Protein AF-A0A0L7KZB5-F1 (afdb_monomer)

Foldseek 3Di:
DDDDDDDDDDDDDDDDDDDDDPPPPDDPDPDDQDAEEAEQEQDDPPDHRQQQDDDPRAGVLCVVLVVCVVVVHPRYHYDYPDVVSVVSNPDDDPPNDPDDDDPPPDDDDDDPVCVVVVHDPDD

Mean predicted aligned error: 17.1 Å

Structure (mmCIF, N/CA/C/O backbone):
data_AF-A0A0L7KZB5-F1
#
_entry.id   AF-A0A0L7KZB5-F1
#
loop_
_atom_site.group_PDB
_atom_site.id
_atom_site.type_symbol
_atom_site.label_atom_id
_atom_site.label_alt_id
_atom_site.label_comp_id
_atom_site.label_asym_id
_atom_site.label_entity_id
_atom_site.label_seq_id
_atom_site.pdbx_PDB_ins_code
_atom_site.Cartn_x
_atom_site.Cartn_y
_atom_site.Cartn_z
_atom_site.occupancy
_atom_site.B_iso_or_equiv
_atom_site.auth_seq_id
_atom_site.auth_comp_id
_atom_site.auth_asym_id
_atom_site.auth_atom_id
_atom_site.pdbx_PDB_model_num
ATOM 1 N N . MET A 1 1 ? -68.691 -22.702 21.203 1.00 36.31 1 MET A N 1
ATOM 2 C CA . MET A 1 1 ? -67.558 -22.396 20.311 1.00 36.31 1 MET A CA 1
ATOM 3 C C . MET A 1 1 ? -67.692 -20.937 19.896 1.00 36.31 1 MET A C 1
ATOM 5 O O . MET A 1 1 ? -68.513 -20.666 19.033 1.00 36.31 1 MET A O 1
ATOM 9 N N . ASN A 1 2 ? -66.963 -20.081 20.619 1.00 33.19 2 ASN A N 1
ATOM 10 C CA . ASN A 1 2 ? -66.357 -18.779 20.284 1.00 33.19 2 ASN A CA 1
ATOM 11 C C . ASN A 1 2 ? -67.234 -17.769 19.506 1.00 33.19 2 ASN A C 1
ATOM 13 O O . ASN A 1 2 ? -67.623 -18.040 18.373 1.00 33.19 2 ASN A O 1
ATOM 17 N N . ASP A 1 3 ? -67.692 -16.683 20.143 1.00 39.88 3 ASP A N 1
ATOM 18 C CA . ASP A 1 3 ? -66.946 -15.433 20.473 1.00 39.88 3 ASP A CA 1
ATOM 19 C C . ASP A 1 3 ? -66.725 -14.569 19.212 1.00 39.88 3 ASP A C 1
ATOM 21 O O . ASP A 1 3 ? -66.295 -15.097 18.193 1.00 39.88 3 ASP A O 1
ATOM 25 N N . ASP A 1 4 ? -66.922 -13.254 19.100 1.00 37.03 4 ASP A N 1
ATOM 26 C CA . ASP A 1 4 ? -67.425 -12.136 19.909 1.00 37.03 4 ASP A CA 1
ATOM 27 C C . ASP A 1 4 ? -67.662 -11.023 18.859 1.00 37.03 4 ASP A C 1
ATOM 29 O O . ASP A 1 4 ? -66.840 -10.802 17.974 1.00 37.03 4 ASP A O 1
ATOM 33 N N . GLY A 1 5 ? -68.823 -10.380 18.758 1.00 34.06 5 GLY A N 1
ATOM 34 C CA . GLY A 1 5 ? -69.080 -9.166 19.526 1.00 34.06 5 GLY A CA 1
ATOM 35 C C . GLY A 1 5 ? -68.032 -8.060 19.309 1.00 34.06 5 GLY A C 1
ATOM 36 O O . GLY A 1 5 ? -67.048 -8.017 20.031 1.00 34.06 5 GLY A O 1
ATOM 37 N N . ASN A 1 6 ? -68.274 -7.098 18.407 1.00 33.75 6 ASN A N 1
ATOM 38 C CA . ASN A 1 6 ? -68.702 -5.738 18.787 1.00 33.75 6 ASN A CA 1
ATOM 39 C C . ASN A 1 6 ? -68.533 -4.719 17.638 1.00 33.75 6 ASN A C 1
ATOM 41 O O . ASN A 1 6 ? -67.469 -4.565 17.043 1.00 33.75 6 ASN A O 1
ATOM 45 N N . ILE A 1 7 ? -69.615 -3.988 17.383 1.00 45.06 7 ILE A N 1
ATOM 46 C CA . ILE A 1 7 ? -69.741 -2.841 16.482 1.00 45.06 7 ILE A CA 1
ATOM 47 C C . ILE A 1 7 ? -69.591 -1.573 17.323 1.00 45.06 7 ILE A C 1
ATOM 49 O O . ILE A 1 7 ? -70.252 -1.470 18.353 1.00 45.06 7 ILE A O 1
ATOM 53 N N . ARG A 1 8 ? -68.802 -0.601 16.849 1.00 37.84 8 ARG A N 1
ATOM 54 C CA . ARG A 1 8 ? -68.893 0.861 17.091 1.00 37.84 8 ARG A CA 1
ATOM 55 C C . ARG A 1 8 ? -67.622 1.501 16.524 1.00 37.84 8 ARG A C 1
ATOM 57 O O . ARG A 1 8 ? -66.556 0.924 16.673 1.00 37.84 8 ARG A O 1
ATOM 64 N N . SER A 1 9 ? -67.581 2.683 15.934 1.00 34.91 9 SER A N 1
ATOM 65 C CA . SER A 1 9 ? -68.544 3.661 15.421 1.00 34.91 9 SER A CA 1
ATOM 66 C C . SER A 1 9 ? -67.654 4.835 15.005 1.00 34.91 9 SER A C 1
ATOM 68 O O . SER A 1 9 ? -66.745 5.175 15.760 1.00 34.91 9 SER A O 1
ATOM 70 N N . ASP A 1 10 ? -67.909 5.404 13.832 1.00 39.56 10 ASP A N 1
ATOM 71 C CA . ASP A 1 10 ? -67.681 6.802 13.456 1.00 39.56 10 ASP A CA 1
ATOM 72 C C . ASP A 1 10 ? -66.633 7.613 14.225 1.00 39.56 10 ASP A C 1
ATOM 74 O O . ASP A 1 10 ? -66.891 8.029 15.349 1.00 39.56 10 ASP A O 1
ATOM 78 N N . ILE A 1 11 ? -65.569 8.035 13.530 1.00 43.88 11 ILE A N 1
ATOM 79 C CA . ILE A 1 11 ? -65.275 9.474 13.459 1.00 43.88 11 ILE A CA 1
ATOM 80 C C . ILE A 1 11 ? -64.797 9.820 12.046 1.00 43.88 11 ILE A C 1
ATOM 82 O O . ILE A 1 11 ? -63.664 9.582 11.632 1.00 43.88 11 ILE A O 1
ATOM 86 N N . SER A 1 12 ? -65.731 10.397 11.308 1.00 33.44 12 SER A N 1
ATOM 87 C CA . SER A 1 12 ? -65.534 11.269 10.163 1.00 33.44 12 SER A CA 1
ATOM 88 C C . SER A 1 12 ? -64.481 12.358 10.408 1.00 33.44 12 SER A C 1
ATOM 90 O O . SER A 1 12 ? -64.545 13.061 11.412 1.00 33.44 12 SER A O 1
ATOM 92 N N . GLY A 1 13 ? -63.650 12.624 9.399 1.00 39.31 13 GLY A N 1
ATOM 93 C CA . GLY A 1 13 ? -63.200 13.989 9.122 1.00 39.31 13 GLY A CA 1
ATOM 94 C C . GLY A 1 13 ? -61.775 14.338 9.541 1.00 39.31 13 GLY A C 1
ATOM 95 O O . GLY A 1 13 ? -61.561 14.995 10.548 1.00 39.31 13 GLY A O 1
ATOM 96 N N . PHE A 1 14 ? -60.820 14.073 8.650 1.00 35.78 14 PHE A N 1
ATOM 97 C CA . PHE A 1 14 ? -59.913 15.141 8.230 1.00 35.78 14 PHE A CA 1
ATOM 98 C C . PHE A 1 14 ? -59.535 14.944 6.759 1.00 35.78 14 PHE A C 1
ATOM 100 O O . PHE A 1 14 ? -58.579 14.264 6.396 1.00 35.78 14 PHE A O 1
ATOM 107 N N . SER A 1 15 ? -60.359 15.535 5.892 1.00 41.22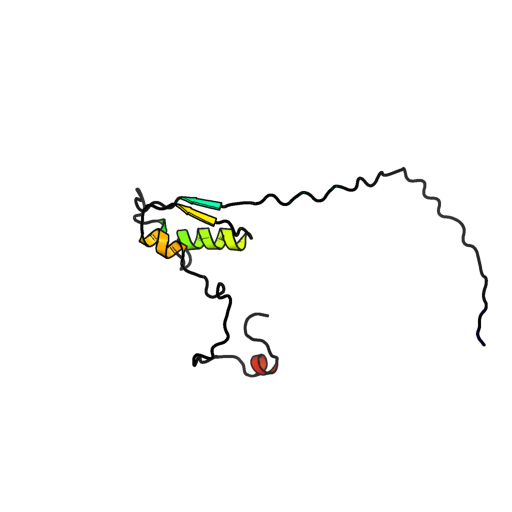 15 SER A N 1
ATOM 108 C CA . SER A 1 15 ? -59.979 15.856 4.524 1.00 41.22 15 SER A CA 1
ATOM 109 C C . SER A 1 15 ? -58.931 16.965 4.583 1.00 41.22 15 SER A C 1
ATOM 111 O O . SER A 1 15 ? -59.287 18.136 4.697 1.00 41.22 15 SER A O 1
ATOM 113 N N . THR A 1 16 ? -57.652 16.614 4.467 1.00 36.19 16 THR A N 1
ATOM 114 C CA . THR A 1 16 ? -56.657 17.568 3.969 1.00 36.19 16 THR A CA 1
ATOM 115 C C . THR A 1 16 ? -56.451 17.288 2.493 1.00 36.19 16 THR A C 1
ATOM 117 O O . THR A 1 16 ? -55.763 16.352 2.091 1.00 36.19 16 THR A O 1
ATOM 120 N N . THR A 1 17 ? -57.068 18.133 1.680 1.00 47.38 17 THR A N 1
ATOM 121 C CA . THR A 1 17 ? -56.777 18.305 0.264 1.00 47.38 17 THR A CA 1
ATOM 122 C C . THR A 1 17 ? -55.284 18.606 0.110 1.00 47.38 17 THR A C 1
ATOM 124 O O . THR A 1 17 ? -54.836 19.714 0.399 1.00 47.38 17 THR A O 1
ATOM 127 N N . ARG A 1 18 ? -54.484 17.636 -0.338 1.00 43.69 18 ARG A N 1
ATOM 128 C CA . ARG A 1 18 ? -53.137 17.911 -0.850 1.00 43.69 18 ARG A CA 1
ATOM 129 C C . ARG A 1 18 ? -52.836 16.971 -2.009 1.00 43.69 18 ARG A C 1
ATOM 131 O O . ARG A 1 18 ? -52.509 15.809 -1.831 1.00 43.69 18 ARG A O 1
ATOM 138 N N . SER A 1 19 ? -53.101 17.516 -3.192 1.00 40.84 19 SER A N 1
ATOM 139 C CA . SER A 1 19 ? -52.335 17.388 -4.430 1.00 40.84 19 SER A CA 1
ATOM 140 C C . SER A 1 19 ? -51.644 16.048 -4.690 1.00 40.84 19 SER A C 1
ATOM 142 O O . SER A 1 19 ? -50.710 15.675 -3.997 1.00 40.84 19 SER A O 1
ATOM 144 N N . ARG A 1 20 ? -52.043 15.393 -5.787 1.00 45.31 20 ARG A N 1
ATOM 145 C CA . ARG A 1 20 ? -51.344 14.274 -6.437 1.00 45.31 20 ARG A CA 1
ATOM 146 C C . ARG A 1 20 ? -49.820 14.495 -6.493 1.00 45.31 20 ARG A C 1
ATOM 148 O O . ARG A 1 20 ? -49.325 15.063 -7.464 1.00 45.31 20 ARG A O 1
ATOM 155 N N . GLU A 1 21 ? -49.068 13.987 -5.528 1.00 48.59 21 GLU A N 1
ATOM 156 C CA . GLU A 1 21 ? -47.640 13.751 -5.716 1.00 48.59 21 GLU A CA 1
ATOM 157 C C . GLU A 1 21 ? -47.486 12.356 -6.318 1.00 48.59 21 GLU A C 1
ATOM 159 O O . GLU A 1 21 ? -47.691 11.333 -5.667 1.00 48.59 21 GLU A O 1
ATOM 164 N N . LYS A 1 22 ? -47.183 12.313 -7.621 1.00 40.44 22 LYS A N 1
ATOM 165 C CA . LYS A 1 22 ? -46.643 11.111 -8.256 1.00 40.44 22 LYS A CA 1
ATOM 166 C C . LYS A 1 22 ? -45.370 10.748 -7.498 1.00 40.44 22 LYS A C 1
ATOM 168 O O . LYS A 1 22 ? -44.353 11.417 -7.664 1.00 40.44 22 LYS A O 1
ATOM 173 N N . ILE A 1 23 ? -45.418 9.694 -6.695 1.00 59.38 23 ILE A N 1
ATOM 174 C CA . ILE A 1 23 ? -44.210 9.068 -6.167 1.00 59.38 23 ILE A CA 1
ATOM 175 C C . ILE A 1 23 ? -43.519 8.428 -7.375 1.00 59.38 23 ILE A C 1
ATOM 177 O O . ILE A 1 23 ? -43.900 7.350 -7.829 1.00 59.38 23 ILE A O 1
ATOM 181 N N . TYR A 1 24 ? -42.565 9.140 -7.975 1.00 47.06 24 TYR A N 1
ATOM 182 C CA . TYR A 1 24 ? -41.689 8.551 -8.978 1.00 47.06 24 TYR A CA 1
ATOM 183 C C . TYR A 1 24 ? -40.801 7.556 -8.248 1.00 47.06 24 TYR A C 1
ATOM 185 O O . TYR A 1 24 ? -39.949 7.941 -7.451 1.00 47.06 24 TYR A O 1
ATOM 193 N N . ASN A 1 25 ? -41.034 6.273 -8.500 1.00 60.81 25 ASN A N 1
ATOM 194 C CA . ASN A 1 25 ? -40.150 5.219 -8.043 1.00 60.81 25 ASN A CA 1
ATOM 195 C C . ASN A 1 25 ? -38.810 5.425 -8.767 1.00 60.81 25 ASN A C 1
ATOM 197 O O . ASN A 1 25 ? -38.680 5.097 -9.948 1.00 60.81 25 ASN A O 1
ATOM 201 N N . VAL A 1 26 ? -37.852 6.080 -8.110 1.00 67.00 26 VAL A N 1
ATOM 202 C CA . VAL A 1 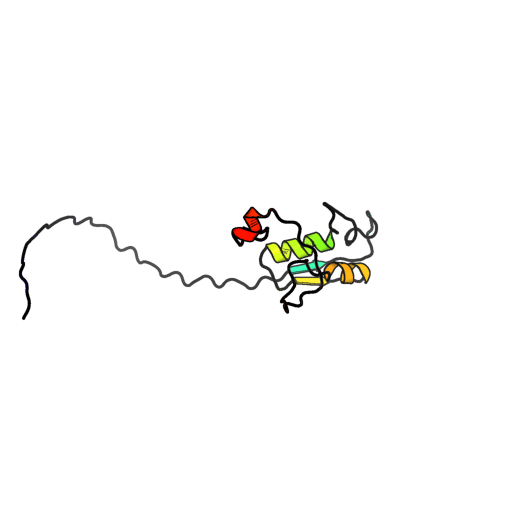26 ? -36.521 6.296 -8.678 1.00 67.00 26 VAL A CA 1
ATOM 203 C C . VAL A 1 26 ? -35.848 4.932 -8.681 1.00 67.00 26 VAL A C 1
ATOM 205 O O . VAL A 1 26 ? -35.615 4.356 -7.618 1.00 67.00 26 VAL A O 1
ATOM 208 N N . ALA A 1 27 ? -35.600 4.378 -9.870 1.00 70.44 27 ALA A N 1
ATOM 209 C CA . ALA A 1 27 ? -34.857 3.132 -9.996 1.00 70.44 27 ALA A CA 1
ATOM 210 C C . ALA A 1 27 ? -33.539 3.261 -9.211 1.00 70.44 27 ALA A C 1
ATOM 212 O O . ALA A 1 27 ? -32.913 4.326 -9.272 1.00 70.44 27 ALA A O 1
ATOM 213 N N . PRO A 1 28 ? -33.115 2.226 -8.463 1.00 68.56 28 PRO A N 1
ATOM 214 C CA . PRO A 1 28 ? -31.880 2.296 -7.700 1.00 68.56 28 PRO A CA 1
ATOM 215 C C . PRO A 1 28 ? -30.738 2.674 -8.644 1.00 68.56 28 PRO A C 1
ATOM 217 O O . PRO A 1 28 ? -30.520 2.018 -9.668 1.00 68.56 28 PRO A O 1
ATOM 220 N N . VAL A 1 29 ? -30.039 3.763 -8.312 1.00 69.50 29 VAL A N 1
ATOM 221 C CA . VAL A 1 29 ? -28.834 4.182 -9.029 1.00 69.50 29 VAL A CA 1
ATOM 222 C C . VAL A 1 29 ? -27.870 3.004 -8.969 1.00 69.50 29 VAL A C 1
ATOM 224 O O . VAL A 1 29 ? -27.460 2.598 -7.881 1.00 69.50 29 VAL A O 1
ATOM 227 N N . GLN A 1 30 ? -27.549 2.410 -10.121 1.00 69.38 30 GLN A N 1
ATOM 228 C CA . GLN A 1 30 ? -26.563 1.337 -10.162 1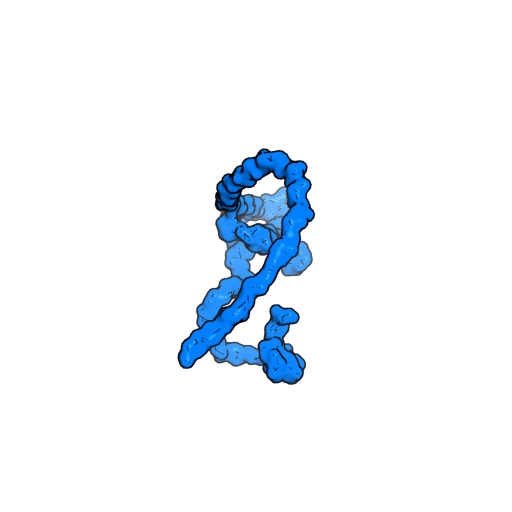.00 69.38 30 GLN A CA 1
ATOM 229 C C . GLN A 1 30 ? -25.239 1.893 -9.638 1.00 69.38 30 GLN A C 1
ATOM 231 O O . GLN A 1 30 ? -24.709 2.867 -10.173 1.00 69.38 30 GLN A O 1
ATOM 236 N N . LYS A 1 31 ? -24.717 1.286 -8.568 1.00 68.25 31 LYS A N 1
ATOM 237 C CA . LYS A 1 31 ? -23.392 1.618 -8.053 1.00 68.25 31 LYS A CA 1
ATOM 238 C C . LYS A 1 31 ? -22.385 1.299 -9.159 1.00 68.25 31 LYS A C 1
ATOM 240 O O . LYS A 1 31 ? -22.231 0.140 -9.532 1.00 68.25 31 LYS A O 1
ATOM 245 N N . LEU A 1 32 ? -21.754 2.329 -9.719 1.00 75.56 32 LEU A N 1
ATOM 246 C CA . LEU A 1 32 ? -20.727 2.151 -10.741 1.00 75.56 32 LEU A CA 1
ATOM 247 C C . LEU A 1 32 ? -19.538 1.413 -10.118 1.00 75.56 32 LEU A C 1
ATOM 249 O O . LEU A 1 32 ? -19.105 1.758 -9.017 1.00 75.56 32 LEU A O 1
ATOM 253 N N . ALA A 1 33 ? -19.020 0.402 -10.813 1.00 83.69 33 ALA A N 1
ATOM 254 C CA . ALA A 1 33 ? -17.794 -0.267 -10.404 1.00 83.69 33 ALA A CA 1
ATOM 255 C C . ALA A 1 33 ? -16.625 0.724 -10.524 1.00 83.69 33 ALA A C 1
ATOM 257 O O . ALA A 1 33 ? -16.336 1.229 -11.609 1.00 83.69 33 ALA A O 1
ATOM 258 N N . SER A 1 34 ? -15.990 1.042 -9.399 1.00 88.25 34 SER A N 1
ATOM 259 C CA . SER A 1 34 ? -14.827 1.926 -9.329 1.00 88.25 34 SER A CA 1
ATOM 260 C C . SER A 1 34 ? -13.550 1.102 -9.231 1.00 88.25 34 SER A C 1
ATOM 262 O O . SER A 1 34 ? -13.477 0.212 -8.389 1.00 88.25 34 SER A O 1
ATOM 264 N N . ALA A 1 35 ? -12.545 1.449 -10.033 1.00 93.56 35 ALA A N 1
ATOM 265 C CA . ALA A 1 35 ? -11.210 0.863 -9.982 1.00 93.56 35 ALA A CA 1
ATOM 266 C C . ALA A 1 35 ? -10.162 1.941 -9.674 1.00 93.56 35 ALA A C 1
ATOM 268 O O . ALA A 1 35 ? -10.336 3.114 -10.024 1.00 93.56 35 ALA A O 1
ATOM 269 N N . VAL A 1 36 ? -9.064 1.548 -9.033 1.00 96.62 36 VAL A N 1
ATOM 270 C CA . VAL A 1 36 ? -7.954 2.432 -8.659 1.00 96.62 36 VAL A CA 1
ATOM 271 C C . VAL A 1 36 ? -6.674 1.981 -9.352 1.00 96.62 36 VAL A C 1
ATOM 273 O O . VAL A 1 36 ? -6.235 0.843 -9.209 1.00 96.62 36 VAL A O 1
ATOM 276 N N . LEU A 1 37 ? -6.022 2.914 -10.049 1.00 97.25 37 LEU A N 1
ATOM 277 C CA . LEU A 1 37 ? -4.690 2.732 -10.621 1.00 97.25 37 LEU A CA 1
ATOM 278 C C . LEU A 1 37 ? -3.671 3.602 -9.878 1.00 97.25 37 LEU A C 1
ATOM 280 O O . LEU A 1 37 ? -3.772 4.829 -9.871 1.00 97.25 37 LEU A O 1
ATOM 284 N N . ILE A 1 38 ? -2.651 2.974 -9.297 1.00 97.00 38 ILE A N 1
ATOM 285 C CA . ILE A 1 38 ? -1.573 3.650 -8.569 1.00 97.00 38 ILE A CA 1
ATOM 286 C C . ILE A 1 38 ? -0.284 3.570 -9.391 1.00 97.00 38 ILE A C 1
ATOM 288 O O . ILE A 1 38 ? 0.263 2.491 -9.617 1.00 97.00 38 ILE A O 1
ATOM 292 N N . LEU A 1 39 ? 0.240 4.722 -9.815 1.00 95.69 39 LEU A N 1
ATOM 293 C CA . LEU A 1 39 ? 1.494 4.812 -10.571 1.00 95.69 39 LEU A CA 1
ATOM 294 C C . LEU A 1 39 ? 2.677 5.074 -9.629 1.00 95.69 39 LEU A C 1
ATOM 296 O O . LEU A 1 39 ? 2.832 6.177 -9.099 1.00 95.69 39 LEU A O 1
ATOM 300 N N . ALA A 1 40 ? 3.547 4.080 -9.441 1.00 94.44 40 ALA A N 1
ATOM 301 C CA . ALA A 1 40 ? 4.595 4.117 -8.422 1.00 94.44 40 ALA A CA 1
ATOM 302 C C . ALA A 1 40 ? 5.977 3.713 -8.967 1.00 94.44 40 ALA A C 1
ATOM 304 O O . ALA A 1 40 ? 6.514 2.664 -8.633 1.00 94.44 40 ALA A O 1
ATOM 305 N N . ARG A 1 41 ? 6.601 4.568 -9.784 1.00 92.88 41 ARG A N 1
ATOM 306 C CA . ARG A 1 41 ? 7.965 4.341 -10.314 1.00 92.88 41 ARG A CA 1
ATOM 307 C C . ARG A 1 41 ? 9.061 4.362 -9.239 1.00 92.88 41 ARG A C 1
ATOM 309 O O . ARG A 1 41 ? 8.964 5.107 -8.259 1.00 92.88 41 ARG A O 1
ATOM 316 N N . GLY A 1 42 ? 10.141 3.616 -9.459 1.00 86.75 42 GLY A N 1
ATOM 317 C CA . GLY A 1 42 ? 11.332 3.616 -8.600 1.00 86.75 42 GLY A CA 1
ATOM 318 C C . GLY A 1 42 ? 12.134 4.913 -8.690 1.00 86.75 42 GLY A C 1
ATOM 319 O O . GLY A 1 42 ? 12.528 5.498 -7.676 1.00 86.75 42 GLY A O 1
ATOM 320 N N . GLY A 1 43 ? 12.330 5.412 -9.914 1.00 85.94 43 GLY A N 1
ATOM 321 C CA . GLY A 1 43 ? 13.075 6.647 -10.148 1.00 85.94 43 GLY A CA 1
ATOM 322 C C . GLY A 1 43 ? 12.350 7.852 -9.551 1.00 85.94 43 GLY A C 1
ATOM 323 O O . GLY A 1 43 ? 11.295 8.241 -10.042 1.00 85.94 43 GLY A O 1
ATOM 324 N N . SER A 1 44 ? 12.919 8.471 -8.522 1.00 78.25 44 SER A N 1
ATOM 325 C CA . SER A 1 44 ? 12.354 9.660 -7.880 1.00 78.25 44 SER A CA 1
ATOM 326 C C . SER A 1 44 ? 13.351 10.814 -7.984 1.00 78.25 44 SER A C 1
ATOM 328 O O . SER A 1 44 ? 14.481 10.677 -7.526 1.00 78.25 44 SER A O 1
ATOM 330 N N . LYS A 1 45 ? 12.953 11.930 -8.616 1.00 78.19 45 LYS A N 1
ATOM 331 C CA . LYS A 1 45 ? 13.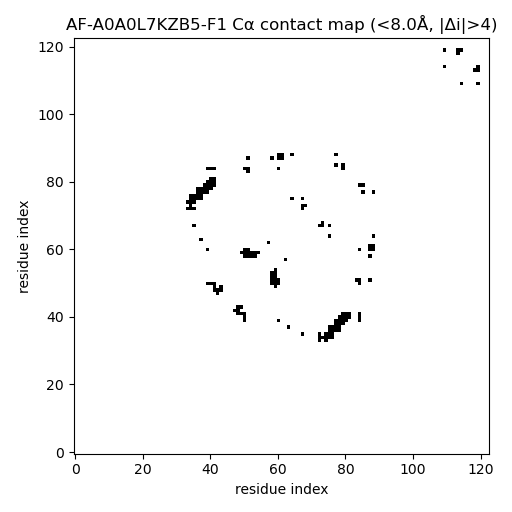857 13.063 -8.910 1.00 78.19 45 LYS A CA 1
ATOM 332 C C . LYS A 1 45 ? 14.175 13.949 -7.694 1.00 78.19 45 LYS A C 1
ATOM 334 O O . LYS A 1 45 ? 15.212 14.591 -7.693 1.00 78.19 45 LYS A O 1
ATOM 339 N N . GLY A 1 46 ? 13.296 13.982 -6.687 1.00 78.19 46 GLY A N 1
ATOM 340 C CA . GLY A 1 46 ? 13.486 14.753 -5.448 1.00 78.19 46 GLY A CA 1
ATOM 341 C C . GLY A 1 46 ? 13.913 13.865 -4.280 1.00 78.19 46 GLY A C 1
ATOM 342 O O . GLY A 1 46 ? 15.082 13.806 -3.921 1.00 78.19 46 GLY A O 1
ATOM 343 N N . VAL A 1 47 ? 12.964 13.121 -3.710 1.00 79.88 47 VAL A N 1
ATOM 344 C CA . VAL A 1 47 ? 13.236 12.160 -2.629 1.00 79.88 47 VAL A CA 1
ATOM 345 C C . VAL A 1 47 ? 13.461 10.778 -3.225 1.00 79.88 47 VAL A C 1
ATOM 347 O O . VAL A 1 47 ? 12.526 10.206 -3.781 1.00 79.88 47 VAL A O 1
ATOM 350 N N . ARG A 1 48 ? 14.675 10.223 -3.116 1.00 81.31 48 ARG A N 1
ATOM 351 C CA . ARG A 1 48 ? 14.968 8.873 -3.627 1.00 81.31 48 ARG A CA 1
ATOM 352 C C . ARG A 1 48 ? 14.018 7.830 -3.030 1.00 81.31 48 ARG A C 1
ATOM 354 O O . ARG A 1 48 ? 13.787 7.806 -1.824 1.00 81.31 48 ARG A O 1
ATOM 361 N N . LEU A 1 49 ? 13.495 6.957 -3.899 1.00 81.94 49 LEU A N 1
ATOM 362 C CA . LEU A 1 49 ? 12.564 5.880 -3.547 1.00 81.94 49 LEU A CA 1
ATOM 363 C C . LEU A 1 49 ? 11.375 6.366 -2.703 1.00 81.94 49 LEU A C 1
ATOM 365 O O . LEU A 1 49 ? 10.999 5.703 -1.738 1.00 81.94 49 LEU A O 1
ATOM 369 N N . LYS A 1 50 ? 10.772 7.516 -3.056 1.00 91.50 50 LYS A N 1
ATOM 370 C CA . LYS A 1 50 ? 9.706 8.142 -2.248 1.00 91.50 50 LYS A CA 1
ATOM 371 C C . LYS A 1 50 ? 8.603 7.155 -1.850 1.00 91.50 50 LYS A C 1
ATOM 373 O O . LYS A 1 50 ? 8.144 7.179 -0.720 1.00 91.50 50 LYS A O 1
ATOM 378 N N . ASN A 1 51 ? 8.232 6.245 -2.753 1.00 93.62 51 ASN A N 1
ATOM 379 C CA . ASN A 1 51 ? 7.145 5.286 -2.547 1.00 93.62 51 ASN A CA 1
ATOM 380 C C . ASN A 1 51 ? 7.432 4.289 -1.407 1.00 93.62 51 ASN A C 1
ATOM 382 O O . ASN A 1 51 ? 6.495 3.761 -0.817 1.00 93.62 51 ASN A O 1
ATOM 386 N N . LEU A 1 52 ? 8.708 4.080 -1.066 1.00 94.38 52 LEU A N 1
ATOM 387 C CA . LEU A 1 52 ? 9.164 3.244 0.049 1.00 94.38 52 LEU A CA 1
ATOM 388 C C . LEU A 1 52 ? 9.474 4.050 1.317 1.00 94.38 52 LEU A C 1
ATOM 390 O O . LEU A 1 52 ? 9.730 3.464 2.367 1.00 94.38 52 LEU A O 1
ATOM 394 N N . GLN A 1 53 ? 9.461 5.382 1.245 1.00 94.44 53 GLN A N 1
ATOM 395 C CA . GLN A 1 53 ? 9.643 6.221 2.426 1.00 94.44 53 GLN A CA 1
ATOM 396 C C . GLN A 1 53 ? 8.425 6.114 3.335 1.00 94.44 53 GLN A C 1
ATOM 398 O O . GLN A 1 53 ? 7.294 5.958 2.867 1.00 94.44 53 GLN A O 1
ATOM 403 N N . LYS A 1 54 ? 8.668 6.186 4.644 1.00 94.12 54 LYS A N 1
ATOM 404 C CA . LYS A 1 54 ? 7.623 6.015 5.649 1.00 94.12 54 LYS A CA 1
ATOM 405 C C . LYS A 1 54 ? 6.999 7.346 6.053 1.00 94.12 54 LYS A C 1
ATOM 407 O O . LYS A 1 54 ? 7.710 8.309 6.320 1.00 94.12 54 LYS A O 1
ATOM 412 N N . VAL A 1 55 ? 5.677 7.351 6.184 1.00 93.25 55 VAL A N 1
ATOM 413 C CA . VAL A 1 55 ? 4.873 8.419 6.787 1.00 93.25 55 VAL A CA 1
ATOM 414 C C . VAL A 1 55 ? 3.881 7.759 7.741 1.00 93.25 55 VAL A C 1
ATOM 416 O O . VAL A 1 55 ? 3.130 6.870 7.340 1.00 93.25 55 VAL A O 1
ATOM 419 N N . GLY A 1 56 ? 3.925 8.129 9.025 1.00 91.44 56 GLY A N 1
ATOM 420 C CA . GLY A 1 56 ? 3.099 7.485 10.057 1.00 91.44 56 GLY A CA 1
ATOM 421 C C . GLY A 1 56 ? 3.427 5.999 10.270 1.00 91.44 56 GLY A C 1
ATOM 422 O O . GLY A 1 56 ? 2.539 5.193 10.518 1.00 91.44 56 GLY A O 1
ATOM 423 N N . GLY A 1 57 ? 4.695 5.603 10.103 1.00 92.50 57 GLY A N 1
ATOM 424 C CA . GLY A 1 57 ? 5.159 4.221 10.308 1.00 92.50 57 GLY A CA 1
ATOM 425 C C . GLY A 1 57 ? 4.924 3.256 9.135 1.00 92.50 57 GLY A C 1
ATOM 426 O O . GLY A 1 57 ? 5.500 2.166 9.131 1.00 92.50 57 GLY A O 1
ATOM 427 N N . ARG A 1 58 ? 4.163 3.660 8.112 1.00 93.44 58 ARG A N 1
ATOM 428 C CA . ARG A 1 58 ? 3.882 2.884 6.888 1.00 93.44 58 ARG A CA 1
ATOM 429 C C . ARG A 1 58 ? 4.519 3.543 5.670 1.00 93.44 58 ARG A C 1
ATOM 431 O O . ARG A 1 58 ? 4.715 4.754 5.666 1.00 93.44 58 ARG A O 1
ATOM 438 N N . THR A 1 59 ? 4.862 2.762 4.649 1.00 96.38 59 THR A N 1
ATOM 439 C CA . THR A 1 59 ? 5.385 3.306 3.386 1.00 96.38 59 THR A CA 1
ATOM 440 C C . THR A 1 59 ? 4.306 4.100 2.648 1.00 96.38 59 THR A C 1
ATOM 442 O O . THR A 1 59 ? 3.115 3.838 2.824 1.00 96.38 59 THR A O 1
ATOM 445 N N . LEU A 1 60 ? 4.702 5.067 1.816 1.00 95.44 60 LEU A N 1
ATOM 446 C CA . LEU A 1 60 ? 3.745 5.838 1.016 1.00 95.44 60 LEU A CA 1
ATOM 447 C C . LEU A 1 60 ? 2.877 4.935 0.135 1.00 95.44 60 LEU A C 1
ATOM 449 O O . LEU A 1 60 ? 1.662 5.106 0.130 1.00 95.44 60 LEU A O 1
ATOM 453 N N . ILE A 1 61 ? 3.480 3.955 -0.553 1.00 96.75 61 ILE A N 1
ATOM 454 C CA . ILE A 1 61 ? 2.719 3.027 -1.398 1.00 96.75 61 ILE A CA 1
ATOM 455 C C . ILE A 1 61 ? 1.716 2.217 -0.580 1.00 96.75 61 ILE A C 1
ATOM 457 O O . ILE A 1 61 ? 0.572 2.061 -1.000 1.00 96.75 61 ILE A O 1
ATOM 461 N N . ARG A 1 62 ? 2.108 1.774 0.623 1.00 95.75 62 ARG A N 1
ATOM 462 C CA . ARG A 1 62 ? 1.197 1.060 1.508 1.00 95.75 62 ARG A CA 1
ATOM 463 C C . ARG A 1 62 ? 0.043 1.949 1.940 1.00 95.75 62 ARG A C 1
ATOM 465 O O . ARG A 1 62 ? -1.095 1.529 1.817 1.00 95.75 62 ARG A O 1
ATOM 472 N N . ASN A 1 63 ? 0.306 3.180 2.376 1.00 96.19 63 ASN A N 1
ATOM 473 C CA . ASN A 1 63 ? -0.771 4.104 2.731 1.00 96.19 63 ASN A CA 1
ATOM 474 C C . ASN A 1 63 ? -1.762 4.290 1.575 1.00 96.19 63 ASN A C 1
ATOM 476 O O . ASN A 1 63 ? -2.959 4.217 1.810 1.00 96.19 63 ASN A O 1
ATOM 480 N N . THR A 1 64 ? -1.290 4.447 0.335 1.00 96.44 64 THR A N 1
ATOM 481 C CA . THR A 1 64 ? -2.181 4.586 -0.829 1.00 96.44 64 THR A CA 1
ATOM 482 C C . THR A 1 64 ? -3.059 3.353 -1.056 1.00 96.44 64 THR A C 1
ATOM 484 O O . THR A 1 64 ? -4.262 3.505 -1.259 1.00 96.44 64 THR A O 1
ATOM 487 N N . VAL A 1 65 ? -2.485 2.147 -1.002 1.00 95.81 65 VAL A N 1
ATOM 488 C CA . VAL A 1 65 ? -3.242 0.894 -1.178 1.00 95.81 65 VAL A CA 1
ATOM 489 C C . VAL A 1 65 ? -4.271 0.715 -0.061 1.00 95.81 65 VAL A C 1
ATOM 491 O O . VAL A 1 65 ? -5.433 0.441 -0.347 1.00 95.81 65 VAL A O 1
ATOM 494 N N . GLU A 1 66 ? -3.876 0.913 1.199 1.00 93.69 66 GLU A N 1
ATOM 495 C CA . GLU A 1 66 ? -4.796 0.758 2.334 1.00 93.69 66 GLU A CA 1
ATOM 496 C C . GLU A 1 66 ? -5.919 1.803 2.286 1.00 93.69 66 GLU A C 1
ATOM 498 O O . GLU A 1 66 ? -7.069 1.459 2.513 1.00 93.69 66 GLU A O 1
ATOM 503 N N . THR A 1 67 ? -5.636 3.051 1.894 1.00 94.69 67 THR A N 1
ATOM 504 C CA . THR A 1 67 ? -6.681 4.074 1.720 1.00 94.69 67 THR A CA 1
ATOM 505 C C . THR A 1 67 ? -7.699 3.695 0.643 1.00 94.69 67 THR A C 1
ATOM 507 O O . THR A 1 67 ? -8.890 3.925 0.832 1.00 94.69 67 THR A O 1
ATOM 510 N N . ALA A 1 68 ? -7.262 3.106 -0.475 1.00 93.94 68 ALA A N 1
ATOM 511 C CA . ALA A 1 68 ? -8.183 2.637 -1.511 1.00 93.94 68 ALA A CA 1
ATOM 512 C C . ALA A 1 68 ? -9.079 1.493 -1.000 1.00 93.94 68 ALA A C 1
ATOM 514 O O . ALA A 1 68 ? -10.287 1.505 -1.235 1.00 93.94 68 ALA A O 1
ATOM 515 N N . ARG A 1 69 ? -8.507 0.559 -0.230 1.00 91.50 69 ARG A N 1
ATOM 516 C CA . ARG A 1 69 ? -9.260 -0.532 0.408 1.00 91.50 69 ARG A CA 1
ATOM 517 C C . ARG A 1 69 ? -10.242 -0.023 1.457 1.00 91.50 69 ARG A C 1
ATOM 519 O O . ARG A 1 69 ? -11.393 -0.440 1.463 1.00 91.50 69 ARG A O 1
ATOM 526 N N . ASP A 1 70 ? -9.811 0.899 2.313 1.00 92.12 70 ASP A N 1
ATOM 527 C CA . ASP A 1 70 ? -10.653 1.502 3.351 1.00 92.12 70 ASP A CA 1
ATOM 528 C C . ASP A 1 70 ? -11.806 2.324 2.737 1.00 92.12 70 ASP A C 1
ATOM 530 O O . ASP A 1 70 ? -12.868 2.454 3.342 1.00 92.12 70 ASP A O 1
ATOM 534 N N . ALA A 1 71 ? -11.643 2.820 1.503 1.00 91.62 71 ALA A N 1
ATOM 535 C CA . ALA A 1 71 ? -12.713 3.432 0.710 1.00 91.62 71 ALA A CA 1
ATOM 536 C C . ALA A 1 71 ? -13.690 2.412 0.080 1.00 91.62 71 ALA A C 1
ATOM 538 O O . ALA A 1 71 ? -14.641 2.812 -0.597 1.00 91.62 71 ALA A O 1
ATOM 539 N N . GLY A 1 72 ? -13.479 1.109 0.292 1.00 91.00 72 GLY A N 1
ATOM 540 C CA . GLY A 1 72 ? -14.314 0.029 -0.235 1.00 91.00 72 GLY A CA 1
ATOM 541 C C . GLY A 1 72 ? -14.090 -0.261 -1.720 1.00 91.00 72 GLY A C 1
ATOM 542 O O . GLY A 1 72 ? -15.035 -0.658 -2.404 1.00 91.00 72 GLY A O 1
ATOM 543 N N . ILE A 1 73 ? -12.879 -0.006 -2.231 1.00 91.75 73 ILE A N 1
ATOM 544 C CA . ILE A 1 73 ? -12.488 -0.325 -3.607 1.00 91.75 73 ILE A CA 1
ATOM 545 C C . ILE A 1 73 ? -11.605 -1.571 -3.595 1.00 91.75 73 ILE A C 1
ATOM 547 O O . ILE A 1 73 ? -10.503 -1.542 -3.053 1.00 91.75 73 ILE A O 1
ATOM 551 N N . ASP A 1 74 ? -12.073 -2.643 -4.231 1.00 87.38 74 ASP A N 1
ATOM 552 C CA . ASP A 1 74 ? -11.338 -3.912 -4.299 1.00 87.38 74 ASP A CA 1
ATOM 553 C C . ASP A 1 74 ? -10.455 -4.016 -5.552 1.00 87.38 74 ASP A C 1
ATOM 555 O O . ASP A 1 74 ? -9.379 -4.615 -5.516 1.00 87.38 74 ASP A O 1
ATOM 559 N N . ASP A 1 75 ? -10.879 -3.397 -6.659 1.00 93.75 75 ASP A N 1
ATOM 560 C CA . ASP A 1 75 ? -10.123 -3.366 -7.913 1.00 93.75 75 ASP A CA 1
ATOM 561 C C . ASP A 1 75 ? -9.010 -2.309 -7.842 1.00 93.75 75 ASP A C 1
ATOM 563 O O . ASP A 1 75 ? -9.189 -1.142 -8.205 1.00 93.75 75 ASP A O 1
ATOM 567 N N . ILE A 1 76 ? -7.863 -2.711 -7.292 1.00 95.50 76 ILE A N 1
ATOM 568 C CA . ILE A 1 76 ? -6.686 -1.859 -7.105 1.00 95.50 76 ILE A CA 1
ATOM 569 C C . ILE A 1 76 ? -5.506 -2.449 -7.871 1.00 95.50 76 ILE A C 1
ATOM 571 O O . ILE A 1 76 ? -5.011 -3.530 -7.554 1.00 95.50 76 ILE A O 1
ATOM 575 N N . THR A 1 77 ? -4.978 -1.683 -8.822 1.00 97.06 77 THR A N 1
ATOM 576 C CA . THR A 1 77 ? -3.781 -2.040 -9.588 1.00 97.06 77 THR A CA 1
ATOM 577 C C . THR A 1 77 ? -2.639 -1.073 -9.291 1.00 97.06 77 THR A C 1
ATOM 579 O O . THR A 1 77 ? -2.800 0.146 -9.347 1.00 97.06 77 THR A O 1
ATOM 582 N N . VAL A 1 78 ? -1.444 -1.608 -9.022 1.00 97.50 78 VAL A N 1
ATOM 583 C CA . VAL A 1 78 ? -0.212 -0.821 -8.865 1.00 97.50 78 VAL A CA 1
ATOM 584 C C . VAL A 1 78 ? 0.696 -1.058 -10.067 1.00 97.50 78 VAL A C 1
ATOM 586 O 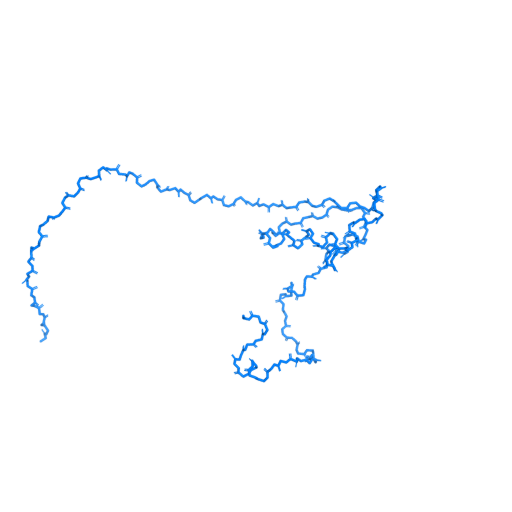O . VAL A 1 78 ? 1.171 -2.169 -10.281 1.00 97.50 78 VAL A O 1
ATOM 589 N N . SER A 1 79 ? 0.984 -0.003 -10.828 1.00 96.88 79 SER A N 1
ATOM 590 C CA . SER A 1 79 ? 1.952 -0.040 -11.927 1.00 96.88 79 SER A CA 1
ATOM 591 C C . SER A 1 79 ? 3.305 0.479 -11.450 1.00 96.88 79 SER A C 1
ATOM 593 O O . SER A 1 79 ? 3.432 1.635 -11.024 1.00 96.88 79 SER A O 1
ATOM 595 N N . THR A 1 80 ? 4.338 -0.357 -11.540 1.00 96.38 80 THR A N 1
ATOM 596 C CA . THR A 1 80 ? 5.697 -0.013 -11.113 1.00 96.38 80 THR A CA 1
ATOM 597 C C . THR A 1 80 ? 6.756 -0.746 -11.932 1.00 96.38 80 THR A C 1
ATOM 599 O O . THR A 1 80 ? 6.557 -1.876 -12.362 1.00 96.38 80 THR A O 1
ATOM 602 N N . ASP A 1 81 ? 7.896 -0.087 -12.116 1.00 94.75 81 ASP A N 1
ATOM 603 C CA . ASP A 1 81 ? 9.126 -0.631 -12.695 1.00 94.75 81 ASP A CA 1
ATOM 604 C C . ASP A 1 81 ? 10.108 -1.134 -11.619 1.00 94.75 81 ASP A C 1
ATOM 606 O O . ASP A 1 81 ? 11.195 -1.611 -11.943 1.00 94.75 81 ASP A O 1
ATOM 610 N N . HIS A 1 82 ? 9.762 -1.008 -1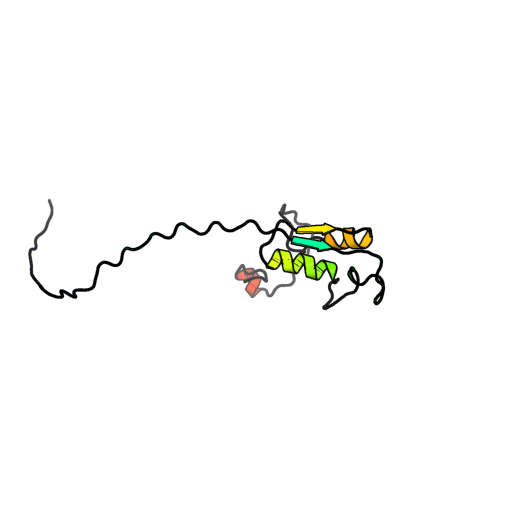0.331 1.00 96.06 82 HIS A N 1
ATOM 611 C CA . HIS A 1 82 ? 10.690 -1.241 -9.230 1.00 96.06 82 HIS A CA 1
ATOM 612 C C . HIS A 1 82 ? 10.248 -2.418 -8.345 1.00 96.06 82 HIS A C 1
ATOM 614 O O . HIS A 1 82 ? 9.217 -2.327 -7.668 1.00 96.06 82 HIS A O 1
ATOM 620 N N . PRO A 1 83 ? 11.059 -3.485 -8.220 1.00 95.56 83 PRO A N 1
ATOM 621 C CA . PRO A 1 83 ? 10.643 -4.728 -7.565 1.00 95.56 83 PRO A CA 1
ATOM 622 C C . PRO A 1 83 ? 10.290 -4.545 -6.085 1.00 95.56 83 PRO A C 1
ATOM 624 O O . PRO A 1 83 ? 9.311 -5.108 -5.609 1.00 95.56 83 PRO A O 1
ATOM 627 N N . LEU A 1 84 ? 11.025 -3.699 -5.351 1.00 95.94 84 LEU A N 1
ATOM 628 C CA . LEU A 1 84 ? 10.701 -3.436 -3.942 1.00 95.94 84 LEU A CA 1
ATOM 629 C C . LEU A 1 84 ? 9.384 -2.669 -3.754 1.00 95.94 84 LEU A C 1
ATOM 631 O O . LEU A 1 84 ? 8.741 -2.841 -2.726 1.00 95.94 84 LEU A O 1
ATOM 635 N N . ILE A 1 85 ? 8.974 -1.841 -4.723 1.00 96.12 85 ILE A N 1
ATOM 636 C CA . ILE A 1 85 ? 7.680 -1.147 -4.656 1.00 96.12 85 ILE A CA 1
ATOM 637 C C . ILE A 1 85 ? 6.557 -2.156 -4.890 1.00 96.12 85 ILE A C 1
ATOM 639 O O . ILE A 1 85 ? 5.579 -2.141 -4.147 1.00 96.12 85 ILE A O 1
ATOM 643 N N . ALA A 1 86 ? 6.725 -3.059 -5.863 1.00 96.19 86 ALA A N 1
ATOM 644 C CA . ALA A 1 86 ? 5.777 -4.143 -6.111 1.00 96.19 86 ALA A CA 1
ATOM 645 C C . ALA A 1 86 ? 5.618 -5.037 -4.872 1.00 96.19 86 ALA A C 1
ATOM 647 O O . ALA A 1 86 ? 4.502 -5.267 -4.413 1.00 96.19 86 ALA A O 1
A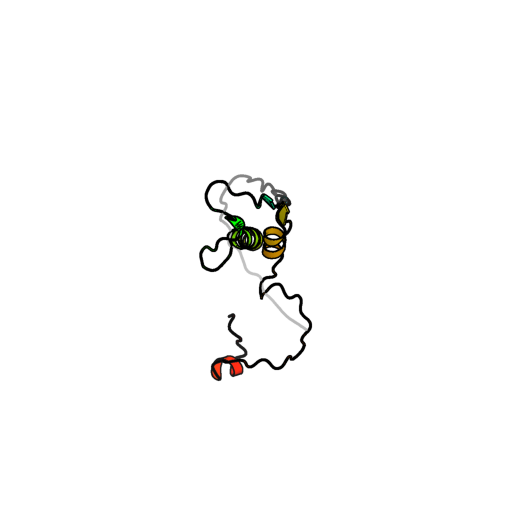TOM 648 N N . LEU A 1 87 ? 6.734 -5.473 -4.277 1.00 96.19 87 LEU A N 1
ATOM 649 C CA . LEU A 1 87 ? 6.712 -6.302 -3.071 1.00 96.19 87 LEU A CA 1
ATOM 650 C C . LEU A 1 87 ? 6.027 -5.593 -1.898 1.00 96.19 87 LEU A C 1
ATOM 652 O O . LEU A 1 87 ? 5.253 -6.208 -1.171 1.00 96.19 87 LEU A O 1
ATOM 656 N N . GLU A 1 88 ? 6.309 -4.306 -1.703 1.00 96.19 88 GLU A N 1
ATOM 657 C CA . GLU A 1 88 ? 5.706 -3.522 -0.627 1.00 96.19 88 GLU A CA 1
ATOM 658 C C . GLU A 1 88 ? 4.191 -3.357 -0.812 1.00 96.19 88 GLU A C 1
ATOM 660 O O . GLU A 1 88 ? 3.451 -3.481 0.163 1.00 96.19 88 GLU A O 1
ATOM 665 N N . ALA A 1 89 ? 3.732 -3.130 -2.046 1.00 95.38 89 ALA A N 1
ATOM 666 C CA . ALA A 1 89 ? 2.315 -2.995 -2.380 1.00 95.38 89 ALA A CA 1
ATOM 667 C C . ALA A 1 89 ? 1.508 -4.285 -2.156 1.00 95.38 89 ALA A C 1
ATOM 669 O O . ALA A 1 89 ? 0.319 -4.217 -1.856 1.00 95.38 89 ALA A O 1
ATOM 670 N N . LEU A 1 90 ? 2.150 -5.450 -2.279 1.00 93.81 90 LEU A N 1
ATOM 671 C CA . LEU A 1 90 ? 1.516 -6.762 -2.112 1.00 93.81 90 LEU A CA 1
ATOM 672 C C . LEU A 1 90 ? 1.453 -7.240 -0.656 1.00 93.81 90 LEU A C 1
ATOM 674 O O . LEU A 1 90 ? 0.884 -8.297 -0.388 1.00 93.81 90 LEU A O 1
ATOM 678 N N . LYS A 1 91 ? 2.044 -6.513 0.302 1.00 91.44 91 LYS A N 1
ATOM 679 C CA . LYS A 1 91 ? 2.060 -6.961 1.700 1.00 91.44 91 LYS A CA 1
ATOM 680 C C . LYS A 1 91 ? 0.636 -7.004 2.269 1.00 91.44 91 LYS A C 1
ATOM 682 O O . LYS A 1 91 ? 0.019 -5.944 2.381 1.00 91.44 91 LYS A O 1
ATOM 687 N N . PRO A 1 92 ? 0.150 -8.168 2.737 1.00 83.56 92 PRO A N 1
ATOM 688 C CA . PRO A 1 92 ? -1.177 -8.258 3.331 1.00 83.56 92 PRO A CA 1
ATOM 689 C C . PRO A 1 92 ? -1.257 -7.423 4.615 1.00 83.56 92 PRO A C 1
ATOM 691 O O . PRO A 1 92 ? -0.253 -7.199 5.315 1.00 83.56 92 PRO A O 1
ATOM 694 N N . ARG A 1 93 ? -2.452 -6.937 4.950 1.00 81.31 93 ARG A N 1
ATOM 695 C CA . ARG A 1 93 ? -2.759 -6.513 6.319 1.00 81.31 93 ARG A CA 1
ATOM 696 C C . ARG A 1 93 ? -2.749 -7.732 7.226 1.00 81.31 93 ARG A C 1
ATOM 698 O O . ARG A 1 93 ? -3.051 -8.843 6.807 1.00 81.31 93 ARG A O 1
ATOM 705 N N . ARG A 1 94 ? -2.519 -7.496 8.519 1.00 73.62 94 ARG A N 1
ATOM 706 C CA . ARG A 1 94 ? -2.783 -8.510 9.554 1.00 73.62 94 ARG A CA 1
ATOM 707 C C . ARG A 1 94 ? -4.233 -9.018 9.524 1.00 73.62 94 ARG A C 1
ATOM 709 O O . ARG A 1 94 ? -4.487 -10.110 10.000 1.00 73.62 94 ARG A O 1
ATOM 716 N N . GLN A 1 95 ? -5.149 -8.216 8.982 1.00 70.75 95 GLN A N 1
ATOM 717 C CA . GLN A 1 95 ? -6.574 -8.513 8.853 1.00 70.75 95 GLN A CA 1
ATOM 718 C C . GLN A 1 95 ? -6.943 -9.204 7.527 1.00 70.75 95 GLN A C 1
ATOM 720 O O . GLN A 1 95 ? -8.075 -9.644 7.397 1.00 70.75 95 GLN A O 1
ATOM 725 N N . ASP A 1 96 ? -6.025 -9.332 6.559 1.00 68.38 96 ASP A N 1
ATOM 726 C CA . ASP A 1 96 ? -6.317 -9.923 5.238 1.00 68.38 96 ASP A CA 1
ATOM 727 C C . ASP A 1 96 ? -6.227 -11.469 5.248 1.00 68.38 96 ASP A C 1
ATOM 729 O O . ASP A 1 96 ? -6.007 -12.099 4.214 1.00 68.38 96 ASP A O 1
ATOM 733 N N . TRP A 1 97 ? -6.337 -12.106 6.417 1.00 64.31 97 TRP A N 1
ATOM 734 C CA . TRP A 1 97 ? -6.270 -13.561 6.537 1.00 64.31 97 TRP A CA 1
ATOM 735 C C . TRP A 1 97 ? -7.672 -14.172 6.443 1.00 64.31 97 TRP A C 1
ATOM 737 O O . TRP A 1 97 ? -8.473 -14.019 7.359 1.00 64.31 97 TRP A O 1
ATOM 747 N N . ASN A 1 98 ? -7.943 -14.905 5.356 1.00 60.25 98 ASN A N 1
ATOM 748 C CA . ASN A 1 98 ? -9.205 -15.637 5.152 1.00 60.25 98 ASN A CA 1
ATOM 749 C C . ASN A 1 98 ? -9.373 -16.872 6.064 1.00 60.25 98 ASN A C 1
ATOM 751 O O . ASN A 1 98 ? -10.443 -17.473 6.058 1.00 60.25 98 ASN A O 1
ATOM 755 N N . GLY A 1 99 ? -8.352 -17.218 6.861 1.00 65.31 99 GLY A N 1
ATOM 756 C CA . GLY A 1 99 ? -8.422 -18.240 7.907 1.00 65.31 99 GLY A CA 1
ATOM 757 C C . GLY A 1 99 ? -8.240 -19.694 7.449 1.00 65.31 99 GLY A C 1
ATOM 758 O O . GLY A 1 99 ? -8.801 -20.125 6.452 1.00 65.31 99 GLY A O 1
ATOM 759 N N . GLU A 1 100 ? -7.488 -20.451 8.250 1.00 60.22 100 GLU A N 1
ATOM 760 C CA . GLU A 1 100 ? -7.872 -21.759 8.805 1.00 60.22 100 GLU A CA 1
ATOM 761 C C . GLU A 1 100 ? -7.415 -21.724 10.269 1.00 60.22 100 GLU A C 1
ATOM 763 O O . GLU A 1 100 ? -6.275 -21.344 10.543 1.00 60.22 100 GLU A O 1
ATOM 768 N N . PHE A 1 101 ? -8.283 -22.055 11.227 1.00 56.19 101 PHE A N 1
ATOM 769 C CA . PHE A 1 101 ? -7.897 -22.051 12.641 1.00 56.19 101 PHE A CA 1
ATOM 770 C C . PHE A 1 101 ? -6.833 -23.126 12.889 1.00 56.19 101 PHE A C 1
ATOM 772 O O . PHE A 1 101 ? -7.142 -24.311 12.969 1.00 56.19 101 PHE A O 1
ATOM 779 N N . LEU A 1 102 ? -5.579 -22.703 13.041 1.00 53.78 102 LEU A N 1
ATOM 780 C CA . LEU A 1 102 ? -4.486 -23.546 13.499 1.00 53.78 102 LEU A CA 1
ATOM 781 C C . LEU A 1 102 ? -3.945 -22.933 14.792 1.00 53.78 102 LEU A C 1
ATOM 783 O O . LEU A 1 102 ? -3.442 -21.809 14.780 1.00 53.78 102 LEU A O 1
ATOM 787 N N . GLU A 1 103 ? -4.072 -23.639 15.918 1.00 55.69 103 GLU A N 1
ATOM 788 C CA . GLU A 1 103 ? -3.489 -23.213 17.196 1.00 55.69 103 GLU A CA 1
ATOM 789 C C . GLU A 1 103 ? -1.956 -23.283 17.125 1.00 55.69 103 GLU A C 1
ATOM 791 O O . GLU A 1 103 ? -1.310 -24.224 17.583 1.00 55.69 103 GLU A O 1
ATOM 796 N N . THR A 1 104 ? -1.330 -22.263 16.546 1.00 52.91 104 THR A N 1
ATOM 797 C CA . THR A 1 104 ? 0.117 -22.076 16.625 1.00 52.91 104 THR A CA 1
ATOM 798 C C . THR A 1 104 ? 0.437 -21.290 17.890 1.00 52.91 104 THR A C 1
ATOM 800 O O . THR A 1 104 ? 0.496 -20.063 17.839 1.00 52.91 104 THR A O 1
ATOM 803 N N . GLY A 1 105 ? 0.585 -21.997 19.018 1.00 51.72 105 GLY A N 1
ATOM 804 C CA . GLY A 1 105 ? 1.289 -21.601 20.255 1.00 51.72 105 GLY A CA 1
ATOM 805 C C . GLY A 1 105 ? 1.496 -20.104 20.527 1.00 51.72 105 GLY A C 1
ATOM 806 O O . GLY A 1 105 ? 2.617 -19.681 20.799 1.00 51.72 105 GLY A O 1
ATOM 807 N N . SER A 1 106 ? 0.442 -19.294 20.434 1.00 67.00 106 SER A N 1
ATOM 808 C CA . SER A 1 106 ? 0.504 -17.847 20.635 1.00 67.00 106 SER A CA 1
ATOM 809 C C . SER A 1 106 ? 0.059 -17.521 22.052 1.00 67.00 106 SER A C 1
ATOM 811 O O . SER A 1 106 ? -0.923 -18.071 22.546 1.00 67.00 106 SER A O 1
ATOM 813 N N . PHE A 1 107 ? 0.772 -16.614 22.716 1.00 57.62 107 PHE A N 1
ATOM 814 C CA . PHE A 1 107 ? 0.411 -16.160 24.056 1.00 57.62 107 PHE A CA 1
ATOM 815 C C . PHE A 1 107 ? -0.419 -14.882 23.951 1.00 57.62 107 PHE A C 1
ATOM 817 O O . PHE A 1 107 ? 0.040 -13.872 23.417 1.00 57.62 107 PHE A O 1
ATOM 824 N N . TYR A 1 108 ? -1.642 -14.926 24.472 1.00 67.75 108 TYR A N 1
ATOM 825 C CA . TYR A 1 108 ? -2.542 -13.778 24.531 1.00 67.75 108 TYR A CA 1
ATOM 826 C C . TYR A 1 108 ? -2.428 -13.105 25.901 1.00 67.75 108 TYR A C 1
ATOM 828 O O . TYR A 1 108 ? -2.534 -13.764 26.934 1.00 67.75 108 TYR A O 1
ATOM 836 N N . ILE A 1 109 ? -2.249 -11.781 25.921 1.00 66.62 109 ILE A N 1
ATOM 837 C CA . ILE A 1 109 ? -2.358 -10.971 27.141 1.00 66.62 109 ILE A CA 1
ATOM 838 C C . ILE A 1 109 ? -3.690 -10.227 27.074 1.00 66.62 109 ILE A C 1
ATOM 840 O O . ILE A 1 109 ? -3.868 -9.312 26.271 1.00 66.62 109 ILE A O 1
ATOM 844 N N . ALA A 1 110 ? -4.628 -10.623 27.928 1.00 74.44 110 ALA A N 1
ATOM 845 C CA . ALA A 1 110 ? -5.924 -9.978 28.081 1.00 74.44 110 ALA A CA 1
ATOM 846 C C . ALA A 1 110 ? -6.273 -9.852 29.568 1.00 74.44 110 ALA A C 1
ATOM 848 O O . ALA A 1 110 ? -5.801 -10.620 30.409 1.00 74.44 110 ALA A O 1
ATOM 849 N N . ARG A 1 111 ? -7.124 -8.879 29.910 1.00 75.56 111 ARG A N 1
ATOM 850 C CA . ARG A 1 111 ? -7.710 -8.820 31.255 1.00 75.56 111 ARG A CA 1
ATOM 851 C C . ARG A 1 111 ? -8.622 -10.035 31.430 1.00 75.56 111 ARG A C 1
ATOM 853 O O . ARG A 1 111 ? -9.477 -10.257 30.579 1.00 75.56 111 ARG A O 1
ATOM 860 N N . LYS A 1 112 ? -8.491 -10.763 32.547 1.00 79.38 112 LYS A N 1
ATOM 861 C CA . LYS A 1 112 ? -9.325 -11.939 32.881 1.00 79.38 112 LYS A CA 1
ATOM 862 C C . LYS A 1 112 ? -10.820 -11.685 32.656 1.00 79.38 112 LYS A C 1
ATOM 864 O O . LYS A 1 112 ? -11.514 -12.539 32.126 1.00 79.38 112 LYS A O 1
ATOM 869 N N . GLN A 1 113 ? -11.290 -10.494 33.026 1.00 78.56 113 GLN A N 1
ATOM 870 C CA . GLN A 1 113 ? -12.684 -10.092 32.856 1.00 78.56 113 GLN A CA 1
ATOM 871 C C . GLN A 1 113 ? -13.122 -10.100 31.384 1.00 78.56 113 GLN A C 1
ATOM 873 O O . GLN A 1 113 ? -14.160 -10.654 31.074 1.00 78.56 113 GLN A O 1
ATOM 878 N N . LEU A 1 114 ? -12.287 -9.612 30.463 1.00 78.31 114 LEU A N 1
ATOM 879 C CA . LEU A 1 114 ? -12.612 -9.590 29.033 1.00 78.31 114 LEU A CA 1
ATOM 880 C C . LEU A 1 114 ? -12.675 -10.995 28.424 1.00 78.31 114 LEU A C 1
ATOM 882 O O . LEU A 1 114 ? -13.526 -11.253 27.584 1.00 78.31 114 LEU A O 1
ATOM 886 N N . VAL A 1 115 ? -11.819 -11.913 28.883 1.00 78.44 115 VAL A N 1
ATOM 887 C CA . VAL A 1 115 ? -11.865 -13.321 28.455 1.00 78.44 115 VAL A CA 1
ATOM 888 C C . VAL A 1 115 ? -13.149 -13.991 28.943 1.00 78.44 115 VAL A C 1
ATOM 890 O O . VAL A 1 115 ? -13.815 -14.674 28.172 1.00 78.44 115 VAL A O 1
ATOM 893 N N . ASN A 1 116 ? -13.524 -13.758 30.201 1.00 77.62 116 ASN A N 1
ATOM 894 C CA . ASN A 1 116 ? -14.758 -14.297 30.774 1.00 77.62 116 ASN A CA 1
ATOM 895 C C . ASN A 1 116 ? -16.017 -13.718 30.113 1.00 77.62 116 ASN A C 1
ATOM 897 O O . ASN A 1 116 ? -17.011 -14.424 29.981 1.00 77.62 116 ASN A O 1
ATOM 901 N N . ASP A 1 117 ? -15.953 -12.462 29.674 1.00 81.88 117 ASP A N 1
ATOM 902 C CA . ASP A 1 117 ? -17.046 -11.773 28.988 1.00 81.88 117 ASP A CA 1
ATOM 903 C C . ASP A 1 117 ? -17.084 -12.087 27.476 1.00 81.88 117 ASP A C 1
ATOM 905 O O . ASP A 1 117 ? -17.914 -11.537 26.753 1.00 81.88 117 ASP A O 1
ATOM 909 N N . GLY A 1 118 ? -16.183 -12.948 26.977 1.00 75.75 118 GLY A N 1
ATOM 910 C CA . GLY A 1 118 ? -16.108 -13.344 25.567 1.00 75.75 118 GLY A CA 1
ATOM 911 C C . GLY A 1 118 ? -15.597 -12.252 24.621 1.00 75.75 118 GLY A C 1
ATOM 912 O O . GLY A 1 118 ? -15.760 -12.370 23.409 1.00 75.75 118 GLY A O 1
ATOM 913 N N . ARG A 1 119 ? -14.975 -11.190 25.146 1.00 69.38 119 ARG A N 1
ATOM 914 C CA . ARG A 1 119 ? -14.553 -10.011 24.378 1.00 69.38 119 ARG A CA 1
ATOM 915 C C . ARG A 1 119 ? -13.057 -10.038 24.084 1.00 69.38 119 ARG A C 1
ATOM 917 O O . ARG A 1 119 ? -12.226 -9.739 24.944 1.00 69.38 119 ARG A O 1
ATOM 924 N N . PHE A 1 120 ? -12.699 -10.334 22.838 1.00 68.00 120 PHE A N 1
ATOM 925 C CA . PHE A 1 120 ? -11.319 -10.257 22.356 1.00 68.00 120 PHE A CA 1
ATOM 926 C C . PHE A 1 120 ? -11.082 -8.958 21.583 1.00 68.00 120 PHE A C 1
ATOM 928 O O . PHE A 1 120 ? -11.408 -8.869 20.411 1.00 68.00 120 PHE A O 1
ATOM 935 N N . GLN A 1 121 ? -10.495 -7.971 22.272 1.00 58.41 121 GLN A N 1
ATOM 936 C CA . GLN A 1 121 ? -9.868 -6.722 21.786 1.00 58.41 121 GLN A CA 1
ATOM 937 C C . GLN A 1 121 ? -10.572 -5.846 20.722 1.00 58.41 121 GLN A C 1
ATOM 939 O O . GLN A 1 121 ? -10.043 -4.774 20.448 1.00 58.41 121 GLN A O 1
ATOM 944 N N . ASN A 1 122 ? -11.730 -6.209 20.174 1.00 48.28 122 ASN A N 1
ATOM 945 C CA . ASN A 1 122 ? -12.303 -5.549 18.996 1.00 48.28 122 ASN A CA 1
ATOM 946 C C . ASN A 1 122 ? -13.817 -5.274 19.071 1.00 48.28 122 ASN A C 1
ATOM 948 O O . ASN A 1 122 ? -14.432 -5.090 18.024 1.00 48.28 122 ASN A O 1
ATOM 952 N N . ASP A 1 123 ? -14.393 -5.192 20.273 1.00 42.72 123 ASP A N 1
ATOM 953 C CA . ASP A 1 123 ? -15.729 -4.597 20.458 1.00 42.72 123 ASP A CA 1
ATOM 954 C C . ASP A 1 123 ? -15.627 -3.107 20.803 1.00 42.72 123 A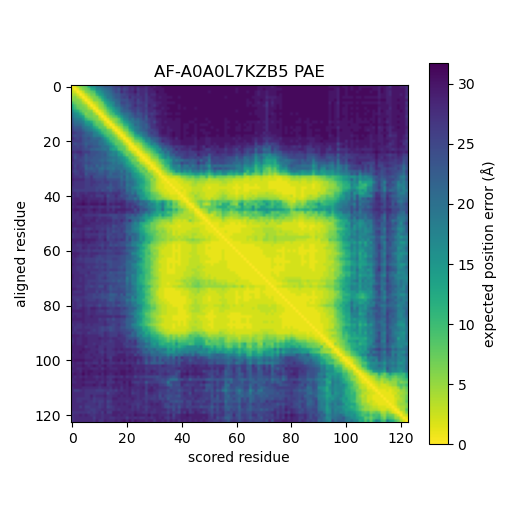SP A C 1
ATOM 956 O O . ASP A 1 123 ? -14.855 -2.777 21.740 1.00 42.72 123 ASP A O 1
#

pLDDT: mean 74.15, std 21.13, range [33.19, 97.5]

Radius of gyration: 29.69 Å; Cα contacts (8 Å, |Δi|>4): 86; chains: 1; bounding box: 85×42×46 Å

Organism: Operophtera brumata (NCBI:txid104452)

Secondary structure (DSSP, 8-state):
-------------------------------PPPEEEEE--S--SSSTTGGGSEETTEEHHHHHHHHHHHTT--EEEEE-S-HHHHHHHTPPPTT----------PPP---HHHHHTT--S--

InterPro domains:
  IPR003329 Acylneuraminate cytidylyltransferase [PF02348] (35-86)
  IPR029044 Nucleotide-diphospho-sugar transferases [G3DSA:3.90.550.10] (29-105)
  IPR029044 Nucleotide-diphospho-sugar transferases [SSF53448] (35-87)
  IPR050793 CMP-NeuNAc synthase [PTHR21485] (33-89)

Nearest PDB structures (foldseek):
  3k8d-assembly1_A  TM=8.587E-01  e=2.692E-03  Escherichia coli
  1vic-assembly3_B  TM=9.029E-01  e=9.658E-03  Haemophilus influenzae
  3k8e-assembly1_D  TM=8.931E-01  e=1.264E-02  Escherichia coli K-12
  3jtj-assembly1_A-2  TM=8.530E-01  e=1.446E-02  Yersinia pestis CO92
  3oam-assembly2_D  TM=8.291E-01  e=2.164E-02  Vibrio cholerae O1 biovar El Tor str. N16961

Solvent-accessible surface area (backbone atoms only — not comparable to full-atom values): 8601 Å² total; per-residue (Å²): 135,81,92,76,91,86,88,86,75,87,83,83,82,82,87,74,90,70,76,93,74,80,81,73,81,73,73,79,79,76,81,74,90,63,72,46,81,44,84,49,60,45,85,41,95,82,55,73,43,49,53,71,40,68,60,94,90,35,29,46,44,42,51,54,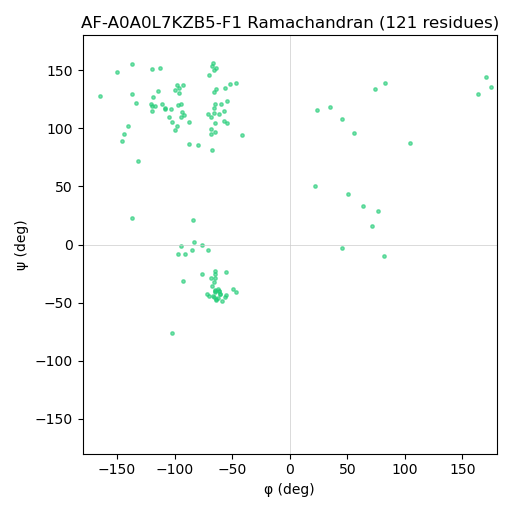54,50,52,42,44,76,71,72,36,82,52,67,46,77,50,58,84,25,70,70,54,54,55,53,60,65,58,74,56,94,80,70,66,91,76,77,98,66,93,71,90,71,88,83,91,72,59,70,67,37,62,76,69,72,51,77,96,74,130

Sequence (123 aa):
MNDDGNIRSDISGFSTTRSREKIYNVAPVQKLASAVLILARGGSKGVRLKNLQKVGGRTLIRNTVETARDAGIDDITVSTDHPLIALEALKPRRQDWNGEFLETGSFYIARKQLVNDGRFQND